Protein AF-A0A1Q5TQP2-F1 (afdb_monomer)

Mean predicted aligned error: 3.7 Å

Radius of gyration: 14.41 Å; Cα contacts (8 Å, |Δi|>4): 133; chains: 1; bounding box: 30×32×45 Å

Nearest PDB structures (foldseek):
  6w9g-assembly1_C  TM=2.862E-01  e=6.943E+00  Homo sapiens

pLDDT: mean 94.09, std 5.91, range [66.44, 98.5]

Organism: NCBI:txid1873484

Solvent-accessible surface area (backbone atoms only — not comparable to full-atom values): 4808 Å² total; per-residue (Å²): 61,28,34,57,50,70,40,52,47,49,85,46,36,38,34,34,22,78,53,96,64,96,65,80,57,83,37,81,44,62,79,87,48,74,63,41,69,55,84,77,62,73,93,64,42,44,75,47,70,51,75,88,39,66,70,48,94,90,53,82,56,50,73,47,68,49,82,73,85,88,76,88,75,84,131

Structure (mmCIF, N/CA/C/O backbone):
data_AF-A0A1Q5TQP2-F1
#
_entry.id   AF-A0A1Q5TQP2-F1
#
loop_
_atom_site.group_PDB
_atom_site.id
_atom_site.type_symbol
_atom_site.label_atom_id
_atom_site.label_alt_id
_atom_site.label_comp_id
_atom_site.label_asym_id
_atom_site.label_entity_id
_atom_site.label_seq_id
_atom_site.pdbx_PDB_ins_code
_atom_site.Cartn_x
_atom_site.Cartn_y
_atom_site.Cartn_z
_atom_site.occupancy
_atom_site.B_iso_or_equiv
_atom_site.auth_seq_id
_atom_site.auth_comp_id
_atom_site.auth_asym_id
_atom_site.auth_atom_id
_atom_site.pdbx_PDB_model_num
ATOM 1 N N . MET A 1 1 ? -1.219 -2.546 -7.145 1.00 96.88 1 MET A N 1
ATOM 2 C CA . MET A 1 1 ? -1.546 -2.562 -5.704 1.00 96.88 1 MET A CA 1
ATOM 3 C C . MET A 1 1 ? -2.908 -1.924 -5.538 1.00 96.88 1 MET A C 1
ATOM 5 O O . MET A 1 1 ? -3.047 -0.765 -5.903 1.00 96.88 1 MET A O 1
ATOM 9 N N . HIS A 1 2 ? -3.895 -2.675 -5.060 1.00 98.25 2 HIS A N 1
ATOM 10 C CA . HIS A 1 2 ? -5.254 -2.182 -4.839 1.00 98.25 2 HIS A CA 1
ATOM 11 C C . HIS A 1 2 ? -5.487 -1.998 -3.342 1.00 98.25 2 HIS A C 1
ATOM 13 O O . HIS A 1 2 ? -5.197 -2.910 -2.561 1.00 98.25 2 HIS A O 1
ATOM 19 N N . PHE A 1 3 ? -5.998 -0.838 -2.948 1.00 98.38 3 PHE A N 1
ATOM 20 C CA . PHE A 1 3 ? -6.443 -0.604 -1.583 1.00 98.38 3 PHE A CA 1
ATOM 21 C C . PHE A 1 3 ? -7.767 -1.317 -1.333 1.00 9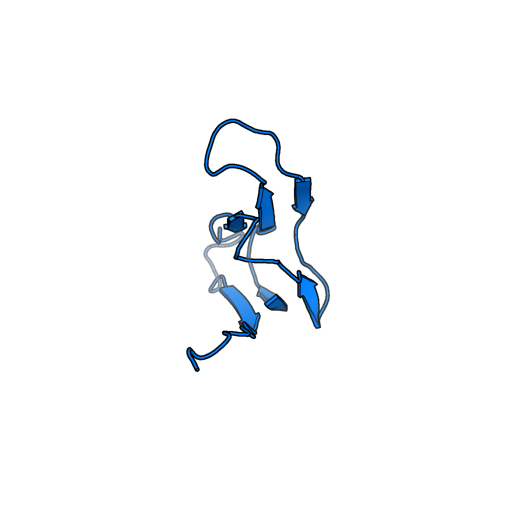8.38 3 PHE A C 1
ATOM 23 O O . PHE A 1 3 ? -8.692 -1.204 -2.135 1.00 98.38 3 PHE A O 1
ATOM 30 N N . ILE A 1 4 ? -7.853 -2.068 -0.236 1.00 98.50 4 ILE A N 1
ATOM 31 C CA . ILE A 1 4 ? -9.083 -2.766 0.144 1.00 98.50 4 ILE A CA 1
ATOM 32 C C . ILE A 1 4 ? -9.755 -2.011 1.285 1.00 98.50 4 ILE A C 1
ATOM 34 O O . ILE A 1 4 ? -10.877 -1.542 1.130 1.00 98.50 4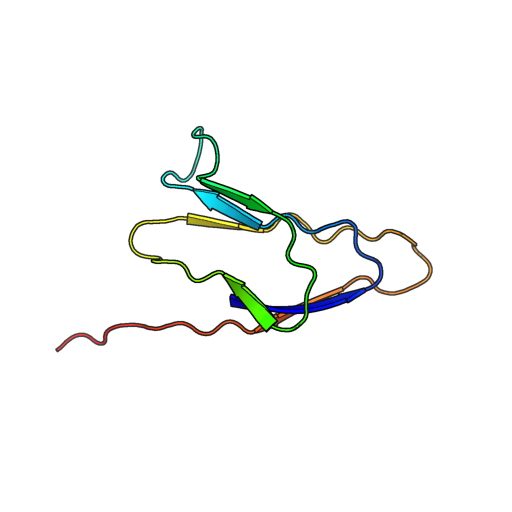 ILE A O 1
ATOM 38 N N . GLN A 1 5 ? -9.068 -1.856 2.413 1.00 97.94 5 GLN A N 1
ATOM 39 C CA . GLN A 1 5 ? -9.587 -1.115 3.559 1.00 97.94 5 GLN A CA 1
ATOM 40 C C . GLN A 1 5 ? -8.472 -0.770 4.544 1.00 97.94 5 GLN A C 1
ATOM 42 O O . GLN A 1 5 ? -7.394 -1.367 4.542 1.00 97.94 5 GLN A O 1
ATOM 47 N N . SER A 1 6 ? -8.763 0.163 5.439 1.00 97.12 6 SER A N 1
ATOM 48 C CA . SER A 1 6 ? -7.960 0.419 6.628 1.00 97.12 6 SER A CA 1
ATOM 49 C C . SER A 1 6 ? -8.866 0.747 7.796 1.00 97.12 6 SER A C 1
ATOM 51 O O . SER A 1 6 ? -9.929 1.344 7.616 1.00 97.12 6 SER A O 1
ATOM 53 N N . TYR A 1 7 ? -8.427 0.401 8.997 1.00 97.56 7 TYR A N 1
ATOM 54 C CA . TYR A 1 7 ? -9.181 0.682 10.205 1.00 97.56 7 TYR A CA 1
ATOM 55 C C . TYR A 1 7 ? -8.255 1.072 11.351 1.00 97.56 7 TYR A C 1
ATOM 57 O O . TYR A 1 7 ? -7.255 0.402 11.605 1.00 97.56 7 TYR A O 1
ATOM 65 N N . ASN A 1 8 ? -8.631 2.137 12.067 1.00 97.44 8 ASN A N 1
ATOM 66 C CA . ASN A 1 8 ? -7.921 2.644 13.242 1.00 97.44 8 ASN A CA 1
ATOM 67 C C . ASN A 1 8 ? -6.434 2.980 12.984 1.00 97.44 8 ASN A C 1
ATOM 69 O O . ASN A 1 8 ? -5.592 2.846 13.873 1.00 97.44 8 ASN 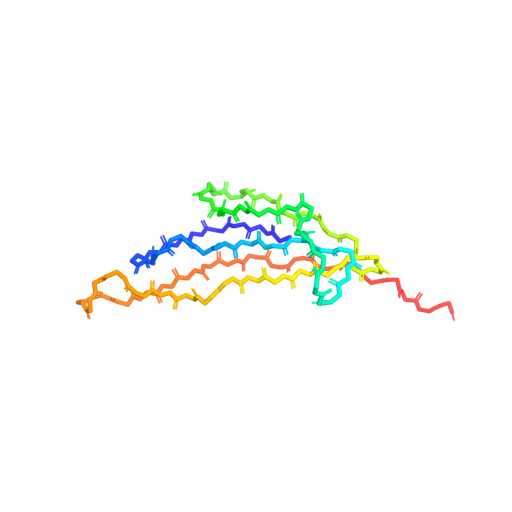A O 1
ATOM 73 N N . THR A 1 9 ? -6.109 3.419 11.766 1.00 97.19 9 THR A N 1
ATOM 74 C CA . THR A 1 9 ? -4.750 3.789 11.354 1.00 97.19 9 THR A CA 1
ATOM 75 C C . THR A 1 9 ? -4.641 5.275 11.040 1.00 97.19 9 THR A C 1
ATOM 77 O O . THR A 1 9 ? -5.518 5.809 10.364 1.00 97.19 9 THR A O 1
ATOM 80 N N . GLU A 1 10 ? -3.538 5.922 11.424 1.00 96.69 10 GLU A N 1
ATOM 81 C CA . GLU A 1 10 ? -3.130 7.176 10.776 1.00 96.69 10 GLU A CA 1
ATOM 82 C C . GLU A 1 10 ? -2.984 6.943 9.256 1.00 96.69 10 GLU A C 1
ATOM 84 O O . GLU A 1 10 ? -2.677 5.814 8.848 1.00 96.69 10 GLU A O 1
ATOM 89 N N . PRO A 1 11 ? -3.180 7.970 8.405 1.00 96.06 11 PRO A N 1
ATOM 90 C CA . PRO A 1 11 ? -3.020 7.826 6.961 1.00 96.06 11 PRO A CA 1
ATOM 91 C C . PRO A 1 11 ? -1.664 7.213 6.583 1.00 96.06 11 PRO A C 1
ATOM 93 O O . PRO A 1 11 ? -0.600 7.768 6.865 1.00 96.06 11 PRO A O 1
ATOM 96 N N . VAL A 1 12 ? -1.697 6.051 5.924 1.00 96.94 12 VAL A N 1
ATOM 97 C CA . VAL A 1 12 ? -0.483 5.343 5.502 1.00 96.94 12 VAL A CA 1
ATOM 98 C C . VAL A 1 12 ? -0.056 5.848 4.131 1.00 96.94 12 VAL A C 1
ATOM 100 O O . VAL A 1 12 ? -0.575 5.421 3.096 1.00 96.94 12 VAL A O 1
ATOM 103 N N . ILE A 1 13 ? 0.918 6.754 4.136 1.00 97.00 13 ILE A N 1
ATOM 104 C CA . ILE A 1 13 ? 1.435 7.365 2.914 1.00 97.00 13 ILE A CA 1
ATOM 105 C C . ILE A 1 13 ? 2.168 6.330 2.062 1.00 97.00 13 ILE A C 1
ATOM 107 O O . ILE A 1 13 ? 3.048 5.617 2.540 1.00 97.00 13 ILE A O 1
ATOM 111 N N . SER A 1 14 ? 1.809 6.270 0.788 1.00 96.25 14 SER A N 1
ATOM 112 C CA . SER A 1 14 ? 2.499 5.523 -0.257 1.00 96.25 14 SER A CA 1
ATOM 113 C C . SER A 1 14 ? 3.338 6.499 -1.081 1.00 96.25 14 SER A C 1
ATOM 115 O O . SER A 1 14 ? 2.846 7.527 -1.551 1.00 96.25 14 SER A O 1
ATOM 117 N N . GLU A 1 15 ? 4.618 6.180 -1.227 1.00 95.69 15 GLU A N 1
ATOM 118 C CA . GLU A 1 15 ? 5.600 6.962 -1.961 1.00 95.69 15 GLU A CA 1
ATOM 119 C C . GLU A 1 15 ? 6.106 6.190 -3.176 1.00 95.69 15 GLU A C 1
ATOM 121 O O . GLU A 1 15 ? 6.449 5.010 -3.065 1.00 95.69 15 GLU A O 1
ATOM 126 N N . VAL A 1 16 ? 6.226 6.876 -4.312 1.00 95.25 16 VAL A N 1
ATOM 127 C CA . VAL A 1 16 ? 6.889 6.353 -5.516 1.00 95.25 16 VAL A CA 1
ATOM 128 C C . VAL A 1 16 ? 8.070 7.246 -5.861 1.00 95.25 16 VAL A C 1
ATOM 130 O O . VAL A 1 16 ? 7.927 8.467 -5.909 1.00 95.25 16 VAL A O 1
ATOM 133 N N . ARG A 1 17 ? 9.243 6.653 -6.080 1.00 94.25 17 ARG A N 1
ATOM 134 C CA . ARG A 1 17 ? 10.519 7.359 -6.273 1.00 94.25 17 ARG A CA 1
ATOM 135 C C . ARG A 1 17 ? 11.273 6.788 -7.474 1.00 94.25 17 ARG A C 1
ATOM 137 O O . ARG A 1 17 ? 11.144 5.603 -7.776 1.00 94.25 17 ARG A O 1
ATOM 144 N N . THR A 1 18 ? 12.069 7.621 -8.140 1.00 92.50 18 THR A N 1
ATOM 145 C CA . THR A 1 18 ? 13.010 7.186 -9.190 1.00 92.50 18 THR A CA 1
ATOM 146 C C . THR A 1 18 ? 14.282 6.581 -8.604 1.00 92.50 18 THR A C 1
ATOM 148 O O . THR A 1 18 ? 14.866 5.675 -9.185 1.00 92.50 18 THR A O 1
ATOM 151 N N . GLU A 1 19 ? 14.691 7.057 -7.431 1.00 87.94 19 GLU A N 1
ATOM 152 C CA . GLU A 1 19 ? 15.894 6.625 -6.729 1.00 87.94 19 GLU A CA 1
ATOM 153 C C . GLU A 1 19 ? 15.551 6.132 -5.326 1.00 87.94 19 GLU A C 1
ATOM 155 O O . GLU A 1 19 ? 14.533 6.504 -4.734 1.00 87.94 19 GLU A O 1
ATOM 160 N N . VAL A 1 20 ? 16.409 5.263 -4.792 1.00 76.75 20 VAL A N 1
ATOM 161 C CA . VAL A 1 20 ? 16.174 4.609 -3.501 1.00 76.75 20 VAL A CA 1
ATOM 162 C C . VAL A 1 20 ? 16.249 5.625 -2.357 1.00 76.75 20 VAL A C 1
ATOM 164 O O . VAL A 1 20 ? 15.445 5.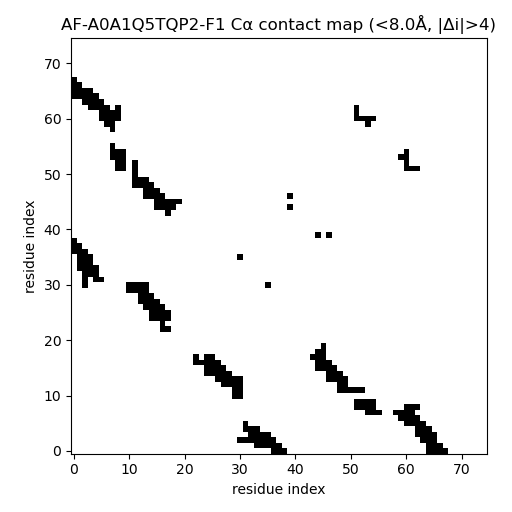541 -1.424 1.00 76.75 20 VAL A O 1
ATOM 167 N N . HIS A 1 21 ? 17.166 6.598 -2.422 1.00 76.00 21 HIS A N 1
ATOM 168 C CA . HIS A 1 21 ? 17.399 7.621 -1.394 1.00 76.00 21 HIS A CA 1
ATOM 169 C C . HIS A 1 21 ? 17.498 9.031 -2.021 1.00 76.00 21 HIS A C 1
ATOM 171 O O . HIS A 1 21 ? 17.695 9.168 -3.219 1.00 76.00 21 HIS A O 1
ATOM 177 N N . GLU A 1 22 ? 17.335 10.068 -1.192 1.00 66.44 22 GLU A N 1
ATOM 178 C CA . GLU A 1 22 ? 17.658 11.488 -1.467 1.00 66.44 22 GLU A CA 1
ATOM 179 C C . GLU A 1 22 ? 16.743 12.299 -2.410 1.00 66.44 22 GLU A C 1
ATOM 181 O O . GLU A 1 22 ? 16.517 13.478 -2.129 1.00 66.44 22 GLU A O 1
ATOM 186 N N . ALA A 1 23 ? 16.130 11.722 -3.447 1.00 78.00 23 ALA A N 1
ATOM 187 C CA . ALA A 1 23 ? 15.243 12.481 -4.345 1.00 78.00 23 ALA A CA 1
ATOM 188 C C . ALA A 1 23 ? 13.804 12.646 -3.794 1.00 78.00 23 ALA A C 1
ATOM 190 O O . ALA A 1 23 ? 13.281 11.711 -3.176 1.00 78.00 23 ALA A O 1
ATOM 191 N N . PRO A 1 24 ? 13.108 13.782 -4.031 1.00 85.19 24 PRO A N 1
ATOM 192 C CA . PRO A 1 24 ? 11.683 13.926 -3.725 1.00 85.19 24 PRO A CA 1
ATOM 193 C C . PRO A 1 24 ? 10.847 12.842 -4.424 1.00 85.19 24 PRO A C 1
ATOM 195 O O . PRO A 1 24 ? 11.146 12.481 -5.564 1.00 85.19 24 PRO A O 1
ATOM 198 N N . PRO A 1 25 ? 9.798 12.305 -3.780 1.00 90.94 25 PRO A N 1
ATOM 199 C CA . PRO A 1 25 ? 8.963 11.300 -4.415 1.00 90.94 25 PRO A CA 1
ATOM 200 C C . PRO A 1 25 ? 8.137 11.899 -5.562 1.00 90.94 25 PRO A C 1
ATOM 202 O O . PRO A 1 25 ? 7.619 13.007 -5.457 1.00 90.94 25 PRO A O 1
ATOM 205 N N . LEU A 1 26 ? 7.978 11.130 -6.643 1.00 93.50 26 LEU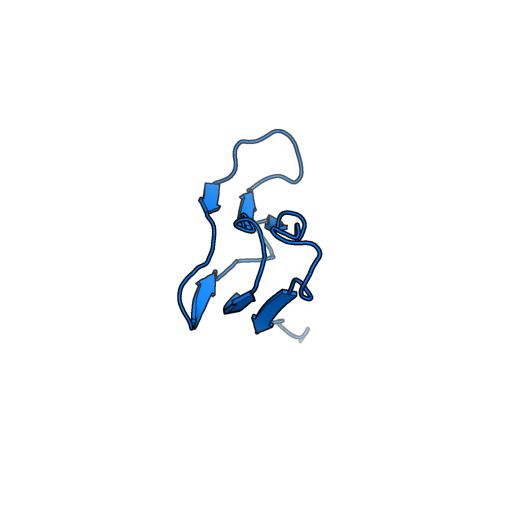 A N 1
ATOM 206 C CA . LEU A 1 26 ? 7.078 11.446 -7.758 1.00 93.50 26 LEU A CA 1
ATOM 207 C C . LEU A 1 26 ? 5.608 11.418 -7.326 1.00 93.50 26 LEU A C 1
ATOM 209 O O . LEU A 1 26 ? 4.778 12.135 -7.875 1.00 93.50 26 LEU A O 1
ATOM 213 N N . LEU A 1 27 ? 5.293 10.563 -6.352 1.00 94.50 27 LEU A N 1
ATOM 214 C CA . LEU A 1 27 ? 3.971 10.428 -5.756 1.00 94.50 27 LEU A CA 1
ATOM 215 C C . LEU A 1 27 ? 4.121 10.327 -4.243 1.00 94.50 27 LEU A C 1
ATOM 217 O O . LEU A 1 27 ? 4.948 9.552 -3.770 1.00 94.50 27 LEU A O 1
ATOM 221 N N . HIS A 1 28 ? 3.299 11.061 -3.500 1.00 95.56 28 HIS A N 1
ATOM 222 C CA . HIS A 1 28 ? 3.224 11.011 -2.043 1.00 95.56 28 HIS A CA 1
ATOM 223 C C . HIS A 1 28 ? 1.757 11.173 -1.628 1.00 95.56 28 HIS A C 1
ATOM 225 O O . HIS A 1 28 ? 1.260 12.294 -1.516 1.00 95.56 28 HIS A O 1
ATOM 231 N N . THR A 1 29 ? 1.047 10.056 -1.452 1.00 96.00 29 THR A N 1
ATOM 232 C CA . THR A 1 29 ? -0.402 10.063 -1.177 1.00 96.00 29 THR A CA 1
ATOM 233 C C . THR A 1 29 ? -0.814 8.948 -0.224 1.00 96.00 29 THR A C 1
ATOM 235 O O . THR A 1 29 ? -0.195 7.884 -0.204 1.00 96.00 29 THR A O 1
ATOM 238 N N . ALA A 1 30 ? -1.870 9.167 0.556 1.00 96.75 30 ALA A N 1
ATOM 239 C CA . ALA A 1 30 ? -2.603 8.078 1.195 1.00 96.75 30 ALA A CA 1
ATOM 240 C C . ALA A 1 30 ? -3.584 7.473 0.179 1.00 96.75 30 ALA A C 1
ATOM 242 O O . ALA A 1 30 ? -4.086 8.192 -0.680 1.00 96.75 30 ALA A O 1
ATOM 243 N N . MET A 1 31 ? -3.823 6.163 0.275 1.00 97.00 31 MET A N 1
ATOM 244 C CA . MET A 1 31 ? -4.912 5.502 -0.451 1.00 97.00 31 MET A CA 1
ATOM 245 C C . MET A 1 31 ? -6.066 5.306 0.527 1.00 97.00 31 MET A C 1
ATOM 247 O O . MET A 1 31 ? -5.840 4.738 1.600 1.00 97.00 31 MET A O 1
ATOM 251 N N . GLU A 1 32 ? -7.261 5.764 0.172 1.00 95.56 32 GLU A N 1
ATOM 252 C CA . GLU A 1 32 ? -8.408 5.862 1.090 1.00 95.56 32 GLU A CA 1
ATOM 253 C C . GLU A 1 32 ? -9.676 5.207 0.533 1.00 95.56 32 GLU A C 1
ATOM 255 O O . GLU A 1 32 ? -10.574 4.838 1.295 1.00 95.56 32 GLU A O 1
ATOM 260 N N . HIS A 1 33 ? -9.762 5.023 -0.786 1.00 97.56 33 HIS A N 1
ATOM 261 C CA . HIS A 1 33 ? -10.969 4.510 -1.429 1.00 97.56 33 HIS A CA 1
ATOM 262 C C . HIS A 1 33 ? -10.840 3.037 -1.811 1.00 97.56 33 HIS A C 1
ATOM 264 O O . HIS A 1 33 ? -9.813 2.602 -2.329 1.00 97.56 33 HIS A O 1
ATOM 270 N N . PHE A 1 34 ? -11.906 2.258 -1.595 1.00 98.00 34 PHE A N 1
ATOM 271 C CA . PHE A 1 34 ? -11.962 0.856 -2.020 1.00 98.00 34 PHE A CA 1
ATOM 272 C C . PHE A 1 34 ? -11.607 0.724 -3.509 1.00 98.00 34 PHE A C 1
ATOM 274 O O . PHE A 1 34 ? -12.181 1.406 -4.357 1.00 98.00 34 PHE A O 1
ATOM 281 N N . LEU A 1 35 ? -10.655 -0.160 -3.809 1.00 97.81 35 LEU A N 1
ATOM 282 C CA . LEU A 1 35 ? -10.053 -0.392 -5.126 1.00 97.81 35 LEU A CA 1
ATOM 283 C C . LEU A 1 35 ? -9.321 0.802 -5.749 1.00 97.81 35 LEU A C 1
ATOM 285 O O . LEU A 1 35 ? -8.946 0.746 -6.925 1.00 97.81 35 LEU A O 1
ATOM 289 N N . GLU A 1 36 ? -9.007 1.838 -4.973 1.00 98.12 36 GLU A N 1
ATOM 290 C CA . GLU A 1 36 ? -7.977 2.789 -5.374 1.00 98.12 36 GLU A CA 1
ATOM 291 C C . GLU A 1 36 ? -6.700 2.014 -5.709 1.00 98.12 36 GLU A C 1
ATOM 293 O O . GLU A 1 36 ? -6.308 1.082 -5.000 1.00 98.12 36 GLU A O 1
ATOM 298 N N . THR A 1 37 ? -6.093 2.326 -6.852 1.00 97.50 37 THR A N 1
ATOM 299 C CA . THR A 1 37 ? -5.073 1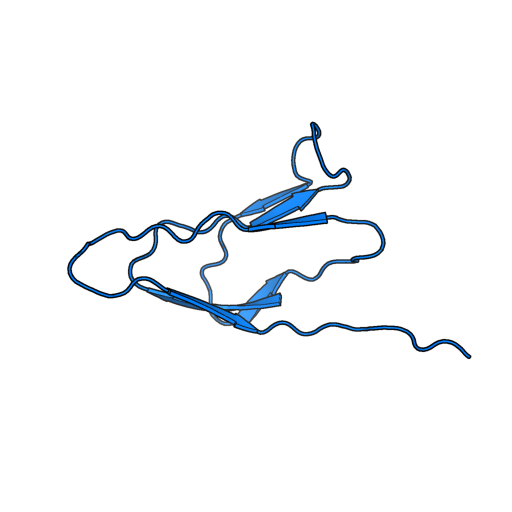.469 -7.451 1.00 97.50 37 THR A CA 1
ATOM 300 C C . THR A 1 37 ? -3.814 2.251 -7.758 1.00 97.50 37 THR A C 1
ATOM 302 O O . THR A 1 37 ? -3.835 3.197 -8.539 1.00 97.50 37 THR A O 1
ATOM 305 N N . LEU A 1 38 ? -2.696 1.774 -7.215 1.00 96.56 38 LEU A N 1
ATOM 306 C CA . LEU A 1 38 ? -1.362 2.204 -7.601 1.00 96.56 38 LEU A CA 1
ATOM 307 C C . LEU A 1 38 ? -0.721 1.140 -8.500 1.00 96.56 38 LEU A C 1
ATOM 309 O O . LEU A 1 38 ? -0.494 -0.002 -8.075 1.00 96.56 38 LEU A O 1
ATOM 313 N N . ALA A 1 39 ? -0.444 1.511 -9.749 1.00 96.25 39 ALA A N 1
ATOM 314 C CA . ALA A 1 39 ? 0.285 0.696 -10.716 1.00 96.25 39 ALA A CA 1
ATOM 315 C C . ALA A 1 39 ? 1.721 1.218 -10.846 1.00 96.25 39 ALA A C 1
ATOM 317 O O . ALA A 1 39 ? 1.935 2.419 -10.982 1.00 96.25 39 ALA A O 1
ATOM 318 N N . ILE A 1 40 ? 2.704 0.318 -10.774 1.00 95.38 40 ILE A N 1
ATOM 319 C CA . ILE A 1 40 ? 4.124 0.675 -10.687 1.00 95.38 40 ILE A CA 1
ATOM 320 C C . ILE A 1 40 ? 4.907 -0.166 -11.687 1.00 95.38 40 ILE A C 1
ATOM 322 O O . ILE A 1 40 ? 4.748 -1.385 -11.726 1.00 95.38 40 ILE A O 1
ATOM 326 N N . ASN A 1 41 ? 5.769 0.484 -12.471 1.00 95.38 41 ASN A N 1
ATOM 327 C CA . ASN A 1 41 ? 6.796 -0.206 -13.242 1.00 95.38 41 ASN A CA 1
ATOM 328 C C . ASN A 1 41 ? 7.986 -0.520 -12.321 1.00 95.38 41 ASN A C 1
ATOM 330 O O . ASN A 1 41 ? 8.848 0.336 -12.114 1.00 95.38 41 ASN A O 1
ATOM 334 N N . ASP A 1 42 ? 8.022 -1.733 -11.760 1.00 92.94 42 ASP A N 1
ATOM 335 C CA . ASP A 1 42 ? 9.035 -2.127 -10.764 1.00 92.94 42 ASP A CA 1
ATOM 336 C C . ASP A 1 42 ? 10.476 -2.159 -11.306 1.00 92.94 42 ASP A C 1
ATOM 338 O O . ASP A 1 42 ? 11.427 -2.133 -10.530 1.00 92.94 42 ASP A O 1
ATOM 342 N N . LYS A 1 43 ? 10.647 -2.142 -12.636 1.00 93.31 43 LYS A N 1
ATOM 343 C CA . LYS A 1 43 ? 11.960 -2.094 -13.291 1.00 93.31 43 LYS A CA 1
ATOM 344 C C . LYS A 1 43 ? 12.601 -0.708 -13.239 1.00 93.31 43 LYS A C 1
ATOM 346 O O . LYS A 1 43 ? 13.784 -0.580 -13.539 1.00 93.31 43 LYS A O 1
ATOM 351 N N . GLN A 1 44 ? 11.814 0.329 -12.957 1.00 94.00 44 GLN A N 1
ATOM 352 C CA . GLN A 1 44 ? 12.240 1.729 -13.056 1.00 94.00 44 GLN A CA 1
ATOM 353 C C . GLN A 1 44 ? 11.995 2.526 -11.781 1.00 94.00 44 GLN A C 1
ATOM 355 O O . GLN A 1 44 ? 12.653 3.540 -11.567 1.00 94.00 44 GLN A O 1
ATOM 360 N N . LEU A 1 45 ? 11.020 2.115 -10.973 1.00 94.88 45 LEU A N 1
ATOM 361 C CA . LEU A 1 45 ? 10.534 2.897 -9.849 1.00 94.88 45 LEU A CA 1
ATOM 362 C C . LEU A 1 45 ? 10.571 2.081 -8.568 1.00 94.88 45 LEU A C 1
ATOM 364 O O . LEU A 1 45 ? 10.262 0.890 -8.544 1.00 94.88 45 LEU A O 1
ATOM 368 N N . TYR A 1 46 ? 10.862 2.781 -7.483 1.00 93.44 46 TYR A N 1
ATOM 369 C CA . TYR A 1 46 ? 10.810 2.254 -6.134 1.00 93.44 46 TYR A CA 1
ATOM 370 C C . TYR A 1 46 ? 9.520 2.694 -5.457 1.00 93.44 46 TYR A C 1
ATOM 372 O O . TYR A 1 46 ? 9.068 3.827 -5.625 1.00 93.44 46 TYR A O 1
ATOM 380 N N . HIS A 1 47 ? 8.950 1.799 -4.654 1.00 94.75 47 HIS A N 1
ATOM 381 C CA . HIS A 1 47 ? 7.777 2.075 -3.839 1.00 94.75 47 HIS A CA 1
ATOM 382 C C . HIS A 1 47 ? 8.080 1.879 -2.361 1.00 94.75 47 HIS A C 1
ATOM 384 O O . HIS A 1 47 ? 8.694 0.882 -1.975 1.00 94.75 47 HIS A O 1
ATOM 390 N N . ARG A 1 48 ? 7.577 2.786 -1.525 1.00 93.38 48 ARG A N 1
ATOM 391 C CA . ARG A 1 48 ? 7.631 2.673 -0.068 1.00 93.38 48 ARG A CA 1
ATOM 392 C C . ARG A 1 48 ? 6.290 3.072 0.528 1.00 93.38 48 ARG A C 1
ATOM 394 O O . ARG A 1 48 ? 5.788 4.146 0.234 1.00 93.38 48 ARG A O 1
ATOM 401 N N . ALA A 1 49 ? 5.748 2.242 1.409 1.00 94.50 49 ALA A N 1
ATOM 402 C CA . ALA A 1 49 ? 4.644 2.642 2.273 1.00 94.50 49 ALA A CA 1
ATOM 403 C C . ALA A 1 49 ? 5.183 3.053 3.649 1.00 94.50 49 ALA A C 1
ATOM 405 O O . ALA A 1 49 ? 6.154 2.473 4.138 1.00 94.50 49 ALA A O 1
ATOM 406 N N . GLY A 1 50 ? 4.549 4.045 4.267 1.00 94.75 50 GLY A N 1
ATOM 407 C CA . GLY A 1 50 ? 4.776 4.400 5.660 1.00 94.75 50 GLY A CA 1
ATOM 408 C C . GLY A 1 50 ? 4.356 3.282 6.615 1.00 94.75 50 GLY A C 1
ATOM 409 O O . GLY A 1 50 ? 3.673 2.326 6.242 1.00 94.75 50 GLY A O 1
ATOM 410 N N . ASN A 1 51 ? 4.753 3.419 7.877 1.00 96.06 51 ASN A N 1
ATOM 411 C CA . ASN A 1 51 ? 4.371 2.466 8.913 1.00 96.06 51 ASN A CA 1
ATOM 412 C C . ASN A 1 51 ? 2.871 2.569 9.206 1.00 96.06 51 ASN A C 1
ATOM 414 O O . ASN A 1 51 ? 2.322 3.667 9.284 1.00 96.06 51 ASN A O 1
ATOM 418 N N . VAL A 1 52 ? 2.233 1.428 9.460 1.00 95.69 52 VAL A N 1
ATOM 419 C CA . VAL A 1 52 ? 0.891 1.402 10.044 1.00 95.69 52 VAL A CA 1
ATOM 420 C C . VAL A 1 52 ? 0.997 1.885 11.489 1.00 95.69 52 VAL A C 1
ATOM 422 O O . VAL A 1 52 ? 1.661 1.253 12.311 1.00 95.69 52 VAL A O 1
ATOM 425 N N . ARG A 1 53 ? 0.368 3.022 11.790 1.00 96.69 53 ARG A N 1
ATOM 426 C CA . ARG A 1 53 ? 0.335 3.613 13.132 1.00 96.69 53 ARG A CA 1
ATOM 427 C C . ARG A 1 53 ? -1.091 3.638 13.638 1.00 96.69 53 ARG A C 1
ATOM 429 O O . ARG A 1 53 ? -1.985 4.088 12.934 1.00 96.69 53 ARG A O 1
ATOM 436 N N . GLN A 1 54 ? -1.289 3.128 14.841 1.00 97.00 54 GLN A N 1
ATOM 437 C CA . GLN A 1 54 ? -2.592 3.029 15.482 1.00 97.00 54 GLN A CA 1
ATOM 438 C C . GLN A 1 54 ? -3.051 4.399 16.005 1.00 97.00 54 GLN A C 1
ATOM 440 O O . GLN A 1 54 ? -2.265 5.089 16.648 1.00 97.00 54 GLN A O 1
ATOM 445 N N . ILE A 1 55 ? -4.316 4.767 15.767 1.00 96.69 55 ILE A N 1
ATOM 446 C CA . ILE A 1 55 ? -4.910 6.007 16.310 1.00 96.69 55 ILE A CA 1
ATOM 447 C C . ILE A 1 55 ? -5.350 5.797 17.764 1.00 96.69 55 ILE A C 1
ATOM 449 O O . ILE A 1 55 ? -5.005 6.584 18.642 1.00 96.69 55 ILE A O 1
ATOM 453 N N . SER A 1 56 ? -6.117 4.734 18.024 1.00 95.50 56 SER A N 1
ATOM 454 C CA . SER A 1 56 ? -6.615 4.391 19.360 1.00 95.50 56 SER A CA 1
ATOM 455 C C . SER A 1 56 ? -6.075 3.042 19.830 1.00 95.50 56 SER A C 1
ATOM 457 O 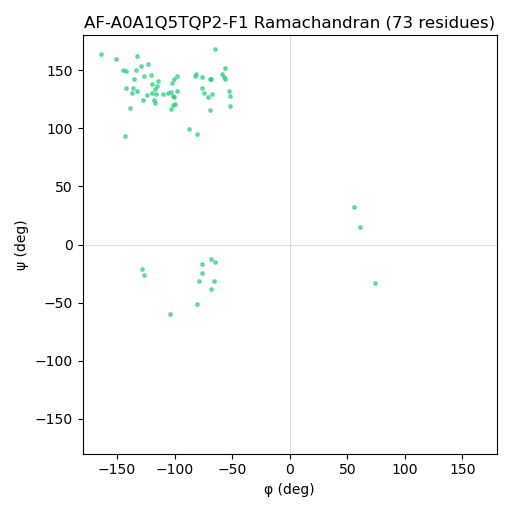O . SER A 1 56 ? -6.212 2.065 19.090 1.00 95.50 56 SER A O 1
ATOM 459 N N . PRO A 1 57 ? -5.575 2.918 21.073 1.00 93.88 57 PRO A N 1
ATOM 460 C CA . PRO A 1 57 ? -5.083 1.647 21.607 1.00 93.88 57 PRO A CA 1
ATOM 461 C C . PRO A 1 57 ? -6.194 0.607 21.828 1.00 93.88 57 PRO A C 1
ATOM 463 O O . PRO A 1 57 ? -5.901 -0.559 22.074 1.00 93.88 57 PRO A O 1
ATOM 466 N N . THR A 1 58 ? -7.467 1.009 21.766 1.00 93.88 58 THR A N 1
ATOM 467 C CA . THR A 1 58 ? -8.603 0.155 22.151 1.00 93.88 58 THR A CA 1
ATOM 468 C C . THR A 1 58 ? -8.964 -0.908 21.120 1.00 93.88 58 THR A C 1
ATOM 470 O O . THR A 1 58 ? -9.561 -1.914 21.484 1.00 93.88 58 THR A O 1
ATOM 473 N N . ASN A 1 59 ? -8.626 -0.696 19.846 1.00 94.56 59 ASN A N 1
ATOM 474 C CA . ASN A 1 59 ? -8.952 -1.618 18.759 1.00 94.56 59 ASN A CA 1
ATOM 475 C C . ASN A 1 59 ? -7.707 -1.942 17.938 1.00 94.56 59 ASN A C 1
ATOM 477 O O . ASN A 1 59 ? -6.813 -1.109 17.831 1.00 94.56 59 ASN A O 1
ATOM 481 N N . ALA A 1 60 ? -7.664 -3.104 17.288 1.00 95.38 60 ALA A N 1
ATOM 482 C CA . ALA A 1 60 ? -6.584 -3.417 16.356 1.00 95.38 60 ALA A CA 1
ATOM 483 C C . ALA A 1 60 ? -6.507 -2.382 15.217 1.00 95.38 60 ALA A C 1
ATOM 485 O O . ALA A 1 60 ? -7.526 -1.846 14.782 1.00 95.38 60 ALA A O 1
ATOM 486 N N . ALA A 1 61 ? -5.291 -2.111 14.748 1.00 97.56 61 ALA A N 1
ATOM 487 C CA . ALA A 1 61 ? -5.018 -1.253 13.603 1.00 97.56 61 ALA A CA 1
ATOM 488 C C . ALA A 1 61 ? -4.511 -2.106 12.439 1.00 97.56 61 ALA A C 1
ATOM 490 O O . ALA A 1 61 ? -3.588 -2.902 12.621 1.00 97.56 61 ALA A O 1
ATOM 491 N N . PHE A 1 62 ? -5.105 -1.950 11.257 1.00 97.06 62 PHE A N 1
ATOM 492 C CA . PHE A 1 62 ? -4.715 -2.714 10.072 1.00 97.06 62 PHE A CA 1
ATOM 493 C C . PHE A 1 62 ? -4.974 -1.947 8.773 1.00 97.06 62 PHE A C 1
ATOM 495 O O . PHE A 1 62 ? -5.784 -1.018 8.718 1.00 97.06 62 PHE A O 1
ATOM 502 N N . ARG A 1 63 ? -4.271 -2.369 7.719 1.00 97.81 63 ARG A N 1
ATOM 503 C CA . ARG A 1 63 ? -4.422 -1.890 6.343 1.00 97.81 63 ARG A CA 1
ATOM 504 C C . ARG A 1 63 ? -4.328 -3.086 5.403 1.00 97.81 63 ARG A C 1
ATOM 506 O O . ARG A 1 63 ? -3.272 -3.709 5.311 1.00 97.81 63 ARG A O 1
ATOM 513 N N . ASP A 1 64 ? -5.409 -3.350 4.687 1.00 98.00 64 ASP A N 1
ATOM 514 C CA . ASP A 1 64 ? -5.522 -4.464 3.755 1.00 98.00 64 ASP A CA 1
ATOM 515 C C . ASP A 1 64 ? -5.262 -3.985 2.326 1.00 98.00 64 ASP A C 1
ATOM 517 O O . ASP A 1 64 ? -5.824 -2.987 1.859 1.00 98.00 64 ASP A O 1
ATOM 521 N N . LEU A 1 65 ? -4.416 -4.726 1.615 1.00 97.81 65 LEU A N 1
ATOM 522 C CA . LEU A 1 65 ? -4.016 -4.444 0.241 1.00 97.81 65 LEU A CA 1
ATOM 523 C C . LEU A 1 65 ? -4.050 -5.731 -0.582 1.00 97.81 65 LEU A C 1
ATOM 525 O O . LEU A 1 65 ? -3.623 -6.785 -0.112 1.00 97.81 65 LEU A O 1
ATOM 529 N N . LEU A 1 66 ? -4.466 -5.624 -1.842 1.00 98.31 66 LEU A N 1
ATOM 530 C CA . LEU A 1 66 ? -4.282 -6.680 -2.834 1.00 98.31 66 LEU A CA 1
ATOM 531 C C . LEU A 1 66 ? -3.094 -6.336 -3.739 1.00 98.31 66 LEU A C 1
ATOM 533 O O . LEU A 1 66 ? -3.085 -5.317 -4.442 1.00 98.31 66 LEU A O 1
ATOM 537 N N . LEU A 1 67 ? -2.084 -7.204 -3.741 1.00 97.50 67 LEU A N 1
ATOM 538 C CA . LEU A 1 67 ? -0.923 -7.093 -4.618 1.00 97.50 67 LEU A CA 1
ATOM 539 C C . LEU A 1 67 ? -1.081 -8.026 -5.812 1.00 97.50 67 LEU A C 1
ATOM 541 O O . LEU A 1 67 ? -1.184 -9.238 -5.661 1.00 97.50 67 LEU A O 1
ATOM 545 N N . VAL A 1 68 ? -1.067 -7.433 -7.002 1.00 97.69 68 VAL A N 1
ATOM 546 C CA . VAL A 1 68 ? -1.013 -8.144 -8.278 1.00 97.69 68 VAL A CA 1
ATOM 547 C C . VAL A 1 68 ? 0.292 -7.740 -8.943 1.00 97.69 68 VAL A C 1
ATOM 549 O O . VAL A 1 68 ? 0.542 -6.546 -9.128 1.00 97.69 68 VAL A O 1
ATOM 552 N N . THR A 1 69 ? 1.133 -8.723 -9.249 1.00 96.56 69 THR A N 1
ATOM 553 C CA . THR A 1 69 ? 2.436 -8.517 -9.882 1.00 96.56 69 THR A CA 1
ATOM 554 C C . THR A 1 69 ? 2.496 -9.265 -11.203 1.00 96.56 69 THR A C 1
ATOM 556 O O . THR A 1 69 ? 1.915 -10.337 -11.365 1.00 96.56 69 THR A O 1
ATOM 559 N N . PHE A 1 70 ? 3.210 -8.680 -12.159 1.00 95.25 70 PHE A N 1
ATOM 560 C CA . PHE A 1 70 ? 3.440 -9.270 -13.469 1.00 95.25 70 PHE A CA 1
ATOM 561 C C . PHE A 1 70 ? 4.935 -9.477 -13.626 1.00 95.25 70 PHE A C 1
ATOM 563 O O . PHE A 1 70 ? 5.713 -8.534 -13.496 1.00 95.25 70 PHE A O 1
ATOM 570 N N . ARG A 1 71 ? 5.341 -10.711 -13.915 1.00 94.50 71 ARG A N 1
ATOM 571 C CA . ARG A 1 71 ? 6.735 -11.049 -14.182 1.00 94.50 71 ARG A CA 1
ATOM 572 C C . ARG A 1 71 ? 6.828 -11.708 -15.546 1.00 94.50 71 ARG A C 1
ATOM 574 O O . ARG A 1 71 ? 6.129 -12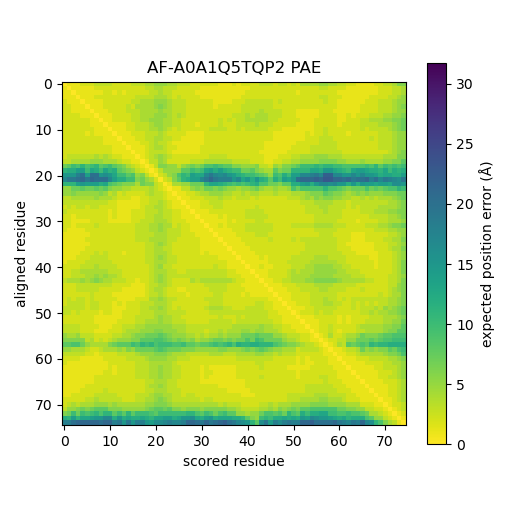.679 -15.815 1.00 94.50 71 ARG A O 1
ATOM 581 N N . GLN A 1 72 ? 7.722 -11.194 -16.382 1.00 92.19 72 GLN A N 1
ATOM 582 C CA . GLN A 1 72 ? 8.101 -11.869 -17.616 1.00 92.19 72 GLN A CA 1
ATOM 583 C C . GLN A 1 72 ? 8.942 -13.104 -17.269 1.00 92.19 72 GLN A C 1
ATOM 585 O O . GLN A 1 72 ? 9.917 -13.000 -16.518 1.00 92.19 72 GLN A O 1
ATOM 590 N N . LEU A 1 73 ? 8.545 -14.266 -17.787 1.00 91.94 73 LEU A N 1
ATOM 591 C CA . LEU A 1 73 ? 9.349 -15.483 -17.704 1.00 91.94 73 LEU A CA 1
ATOM 592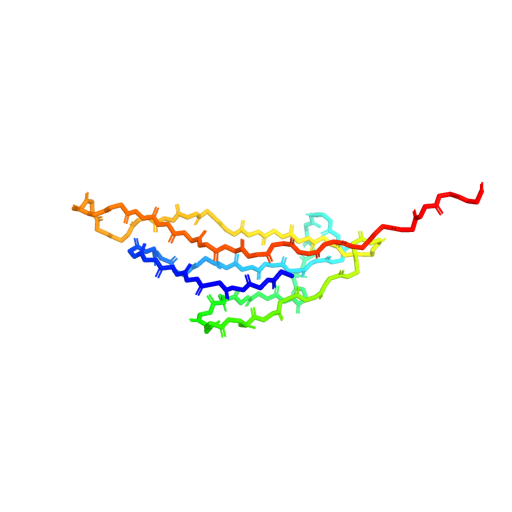 C C . LEU A 1 73 ? 10.498 -15.401 -18.725 1.00 91.94 73 LEU A C 1
ATOM 594 O O . LEU A 1 73 ? 10.291 -14.825 -19.795 1.00 91.94 73 LEU A O 1
ATOM 598 N N . PRO A 1 74 ? 11.695 -15.925 -18.404 1.00 84.69 74 PRO A N 1
ATOM 599 C CA . PRO A 1 74 ? 12.737 -16.125 -19.408 1.00 84.69 74 PRO A CA 1
ATOM 600 C C . PRO A 1 74 ? 12.211 -17.023 -20.537 1.00 84.69 74 PRO A C 1
ATOM 602 O O . PRO A 1 74 ? 11.422 -17.927 -20.259 1.00 84.69 74 PRO A O 1
ATOM 605 N N . GLU A 1 75 ? 12.638 -16.753 -21.773 1.00 76.06 75 GLU A N 1
ATOM 606 C CA . GLU A 1 75 ? 12.422 -17.658 -22.915 1.00 76.06 75 GLU A CA 1
ATOM 607 C C . GLU A 1 75 ? 13.210 -18.965 -22.765 1.00 76.06 75 GLU A C 1
ATOM 609 O O . GLU A 1 75 ? 14.341 -18.920 -22.219 1.00 76.06 75 GLU A O 1
#

Secondary structure (DSSP, 8-state):
-EEEEEESB---EEEEESSSSSSPPSEEEE--STT-B----TTT-EEEEPP--BS-TTS--EEEEE-----PPP-

InterPro domains:
  IPR018724 2OG-Fe dioxygenase [PF10014] (1-69)

Foldseek 3Di:
DFWAAWDQWDFWWKFKPQDPDDDHTPDTDGDHDGRPDDDDPPVGIDMDIHDTDGNDPPDDTDTDDDDDDDDDDDD

Sequence (75 aa):
MHFIQSYNTEPVISEVRTEVHEAPPLLHTAMEHFLETLAINDKQLYHRAGNVRQISPTNAAFRDLLLVTFRQLPE